Protein 3CE8 (pdb70)

Sequence (87 aa):
STEQLLVLIAQNDIKDDIVDTLIELEFLSGFSLGNICGFSREGYREFCKFEIHPAAQQAALLTALALVCKHNPCRYWIPIYQNGTLS

Foldseek 3Di:
DQDKKKKKWFAPVLVVVLVVLQVPDPQWPDKDKDKDKDADPHDIDITIIIITGGNVCVCVSCVSNCVSCVPPDMDMDMDDPDDDDDD

B-factor: mean 28.05, std 13.21, range [5.73, 89.13]

CATH classification: 3.30.70.120

InterPro domains:
  IPR011322 Nitrogen regulatory PII-like, alpha/beta [SSF54913] (6-96)
  IPR015867 Nitrogen regulatory protein PII/ATP phosphoribosyltransferase, C-terminal [G3DSA:3.30.70.120] (2-101)
  IPR021634 Protein of unknown function DUF3240 [PF11582] (1-100)

Solvent-accessible surface area: 6260 Å² total

Structure (mmCIF, N/CA/C/O backbone):
data_3CE8
#
_entry.id   3CE8
#
_cell.length_a   71.285
_cell.length_b   71.285
_cell.length_c   71.285
_cell.angle_alpha   90.000
_cell.angle_beta   90.000
_cell.angle_gamma   90.000
#
_symmetry.space_group_name_H-M   'P 21 3'
#
loop_
_entity.id
_entity.type
_entity.pdbx_description
1 polymer 'Putative PII-like nitrogen regulatory protein'
2 non-polymer 'PHOSPHATE ION'
3 non-polymer 1,2-ETHANEDIOL
4 water water
#
loop_
_atom_site.group_PDB
_atom_site.id
_atom_site.type_symbol
_atom_site.label_atom_id
_atom_site.label_alt_id
_atom_site.label_comp_id
_atom_site.label_asym_id
_atom_site.label_entity_id
_atom_site.label_seq_id
_atom_site.pdbx_PDB_ins_code
_atom_site.Cartn_x
_atom_site.Cartn_y
_atom_site.Cartn_z
_atom_site.occupancy
_atom_site.B_iso_or_equiv
_atom_site.auth_seq_id
_atom_site.auth_comp_id
_atom_site.auth_asym_id
_atom_site.auth_atom_id
_atom_site.pdbx_PDB_model_num
ATOM 9 N N . SER A 1 21 ? 25.401 -0.755 65.950 1.00 49.24 2 SER A N 1
ATOM 10 C CA . SER A 1 21 ? 24.387 -1.508 65.113 1.00 46.01 2 SER A CA 1
ATOM 11 C C . SER A 1 21 ? 24.862 -2.230 63.819 1.00 44.11 2 SER A C 1
ATOM 12 O O . SER A 1 21 ? 25.881 -1.876 63.172 1.00 45.46 2 SER A O 1
ATOM 15 N N . THR A 1 22 ? 24.100 -3.267 63.468 1.00 39.67 3 THR A N 1
ATOM 16 C CA . THR A 1 22 ? 24.338 -4.034 62.239 1.00 35.47 3 THR A CA 1
ATOM 17 C C . THR A 1 22 ? 23.683 -3.282 61.068 1.00 31.17 3 THR A C 1
ATOM 18 O O . THR A 1 22 ? 23.890 -3.613 59.915 1.00 28.42 3 THR A O 1
ATOM 22 N N . GLU A 1 23 ? 22.891 -2.267 61.415 1.00 28.57 4 GLU A N 1
ATOM 23 C CA . GLU A 1 23 ? 22.271 -1.340 60.428 1.00 27.49 4 GLU A CA 1
ATOM 24 C C . GLU A 1 23 ? 23.165 -0.142 60.291 1.00 25.72 4 GLU A C 1
ATOM 25 O O . GLU A 1 23 ? 23.767 0.352 61.253 1.00 26.06 4 GLU A O 1
ATOM 31 N N . GLN A 1 24 ? 23.256 0.319 59.066 1.00 23.64 5 GLN A N 1
ATOM 32 C CA . GLN A 1 24 ? 24.069 1.482 58.771 1.00 23.08 5 GLN A CA 1
ATOM 33 C C . GLN A 1 24 ? 23.412 2.260 57.636 1.00 21.99 5 GLN A C 1
ATOM 34 O O . GLN A 1 24 ? 22.592 1.725 56.909 1.00 21.08 5 GLN A O 1
ATOM 40 N N . LEU A 1 25 ? 23.747 3.532 57.540 1.00 20.78 6 LEU A N 1
ATOM 41 C CA . LEU A 1 25 ? 23.138 4.421 56.559 1.00 21.00 6 LEU A CA 1
ATOM 42 C C . LEU A 1 25 ? 24.049 4.742 55.380 1.00 20.45 6 LEU A C 1
ATOM 43 O O . LEU A 1 25 ? 25.123 5.250 55.566 1.00 24.40 6 LEU A O 1
ATOM 48 N N . LEU A 1 26 ? 23.631 4.411 54.176 1.00 19.70 7 LEU A N 1
ATOM 49 C CA . LEU A 1 26 ? 24.385 4.825 52.990 1.00 20.81 7 LEU A CA 1
ATOM 50 C C . LEU A 1 26 ? 23.843 6.137 52.512 1.00 20.97 7 LEU A C 1
ATOM 51 O O . LEU A 1 26 ? 22.640 6.292 52.338 1.00 21.91 7 LEU A O 1
ATOM 56 N N . VAL A 1 27 ? 24.739 7.100 52.392 1.00 21.20 8 VAL A N 1
ATOM 57 C CA . VAL A 1 27 ? 24.397 8.423 51.839 1.00 21.05 8 VAL A CA 1
ATOM 58 C C . VAL A 1 27 ? 25.148 8.538 50.537 1.00 21.63 8 VAL A C 1
ATOM 59 O O . VAL A 1 27 ? 26.365 8.315 50.451 1.00 20.77 8 VAL A O 1
ATOM 63 N N . LEU A 1 28 ? 24.375 8.873 49.522 1.00 22.92 9 LEU A N 1
ATOM 64 C CA . LEU A 1 28 ? 24.833 8.901 48.118 1.00 22.32 9 LEU A CA 1
ATOM 65 C C . LEU A 1 28 ? 24.406 10.190 47.436 1.00 21.50 9 LEU A C 1
ATOM 66 O O . LEU A 1 28 ? 23.231 10.537 47.452 1.00 21.57 9 LEU A O 1
ATOM 71 N N . ILE A 1 29 ? 25.384 10.918 46.900 1.00 21.15 10 ILE A N 1
ATOM 72 C CA . ILE A 1 29 ? 25.138 12.193 46.207 1.00 20.87 10 ILE A CA 1
ATOM 73 C C . ILE A 1 29 ? 25.217 11.915 44.718 1.00 22.33 10 ILE A C 1
ATOM 74 O O . ILE A 1 29 ? 26.296 11.852 44.137 1.00 22.99 10 ILE A O 1
ATOM 79 N N . ALA A 1 30 ? 24.029 11.761 44.140 1.00 22.95 11 ALA A N 1
ATOM 80 C CA . ALA A 1 30 ? 23.802 11.365 42.756 1.00 22.46 11 ALA A CA 1
ATOM 81 C C . ALA A 1 30 ? 23.386 12.504 41.873 1.00 25.35 11 ALA A C 1
ATOM 82 O O . ALA A 1 30 ? 22.671 13.434 42.258 1.00 27.79 11 ALA A O 1
ATOM 84 N N . GLN A 1 31 ? 23.804 12.388 40.634 1.00 26.49 12 GLN A N 1
ATOM 85 C CA . GLN A 1 31 ? 23.481 13.413 39.645 1.00 27.83 12 GLN A CA 1
ATOM 86 C C . GLN A 1 31 ? 22.034 13.204 39.271 1.00 26.39 12 GLN A C 1
ATOM 87 O O . GLN A 1 31 ? 21.531 12.101 39.325 1.00 25.71 12 GLN A O 1
ATOM 93 N N . ASN A 1 32 ? 21.361 14.288 38.941 1.00 27.41 13 ASN A N 1
ATOM 94 C CA . ASN A 1 32 ? 19.913 14.247 38.668 1.00 28.70 13 ASN A CA 1
ATOM 95 C C . ASN A 1 32 ? 19.489 13.326 37.536 1.00 28.33 13 ASN A C 1
ATOM 96 O O . ASN A 1 32 ? 18.371 12.824 37.536 1.00 28.66 13 ASN A O 1
ATOM 101 N N . ASP A 1 33 ? 20.404 13.054 36.618 1.00 27.64 14 ASP A N 1
ATOM 102 C CA . ASP A 1 33 ? 20.090 12.212 35.448 1.00 27.42 14 ASP A CA 1
ATOM 103 C C . ASP A 1 33 ? 20.018 10.694 35.733 1.00 26.54 14 ASP A C 1
ATOM 104 O O . ASP A 1 33 ? 19.252 9.967 35.085 1.00 26.50 14 ASP A O 1
ATOM 109 N N . ILE A 1 34 ? 20.774 10.226 36.717 1.00 25.17 15 ILE A N 1
ATOM 110 C CA . ILE A 1 34 ? 20.776 8.775 37.049 1.00 24.05 15 ILE A CA 1
ATOM 111 C C . ILE A 1 34 ? 19.884 8.509 38.244 1.00 23.25 15 ILE A C 1
ATOM 112 O O . ILE A 1 34 ? 19.863 7.413 38.797 1.00 22.99 15 ILE A O 1
ATOM 117 N N . LYS A 1 35 ? 19.128 9.535 38.598 1.00 23.76 16 LYS A N 1
ATOM 118 C CA . LYS A 1 35 ? 18.212 9.511 39.758 1.00 24.92 16 LYS A CA 1
ATOM 119 C C . LYS A 1 35 ? 17.194 8.361 39.689 1.00 24.97 16 LYS A C 1
ATOM 120 O O . LYS A 1 35 ? 17.009 7.587 40.643 1.00 24.29 16 LYS A O 1
ATOM 126 N N . ASP A 1 36 ? 16.586 8.227 38.522 1.00 25.20 17 ASP A N 1
ATOM 127 C CA . ASP A 1 36 ? 15.538 7.224 38.307 1.00 26.26 17 ASP A CA 1
ATOM 128 C C . ASP A 1 36 ? 16.138 5.837 38.264 1.00 26.09 17 ASP A C 1
ATOM 129 O O . ASP A 1 36 ? 15.551 4.868 38.740 1.00 26.81 17 ASP A O 1
ATOM 134 N N . ASP A 1 37 ? 17.331 5.768 37.697 1.00 25.15 18 ASP A N 1
ATOM 135 C CA . ASP A 1 37 ? 18.040 4.495 37.524 1.00 23.97 18 ASP A CA 1
ATOM 136 C C . ASP A 1 37 ? 18.428 3.985 38.902 1.00 23.15 18 ASP A C 1
ATOM 137 O O . ASP A 1 37 ? 18.429 2.782 39.168 1.00 23.49 18 ASP A O 1
ATOM 142 N N . ILE A 1 38 ? 18.711 4.925 39.790 1.00 21.37 19 ILE A N 1
ATOM 143 C CA . ILE A 1 38 ? 19.105 4.559 41.136 1.00 20.89 19 ILE A CA 1
ATOM 144 C C . ILE A 1 38 ? 17.865 4.065 41.877 1.00 21.45 19 ILE A C 1
ATOM 145 O O . ILE A 1 38 ? 17.902 3.088 42.622 1.00 23.67 19 ILE A O 1
ATOM 150 N N . VAL A 1 39 ? 1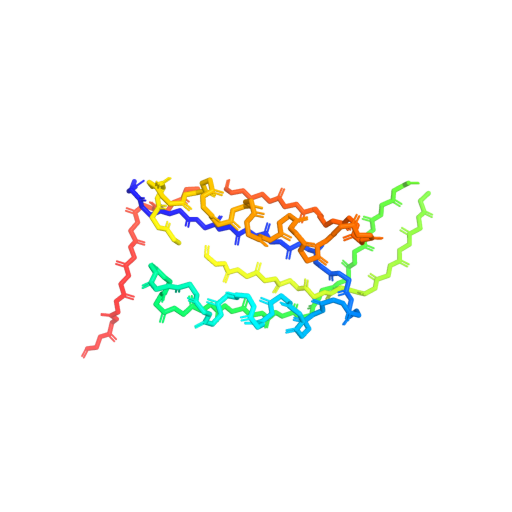6.758 4.746 41.658 1.00 20.55 20 VAL A N 1
ATOM 151 C CA . VAL A 1 39 ? 15.514 4.393 42.344 1.00 19.34 20 VAL A CA 1
ATOM 152 C C . VAL A 1 39 ? 15.125 2.985 41.935 1.00 20.82 20 VAL A C 1
ATOM 153 O O . VAL A 1 39 ? 14.714 2.170 42.749 1.00 22.17 20 VAL A O 1
ATOM 157 N N . ASP A 1 40 ? 15.337 2.706 40.664 1.00 20.69 21 ASP A N 1
ATOM 158 C CA . ASP A 1 40 ? 14.974 1.425 40.080 1.00 21.26 21 ASP A CA 1
ATOM 159 C C . ASP A 1 40 ? 15.767 0.297 40.672 1.00 21.51 21 ASP A C 1
ATOM 160 O O . ASP A 1 40 ? 15.271 -0.807 40.868 1.00 22.86 21 ASP A O 1
ATOM 165 N N . THR A 1 41 ? 17.011 0.596 40.986 1.00 21.85 22 THR A N 1
ATOM 166 C CA . THR A 1 41 ? 17.920 -0.416 41.513 1.00 20.77 22 THR A CA 1
ATOM 167 C C . THR A 1 41 ? 17.531 -0.754 42.926 1.00 21.54 22 THR A C 1
ATOM 168 O O . THR A 1 41 ? 17.461 -1.920 43.311 1.00 22.29 22 THR A O 1
ATOM 172 N N . LEU A 1 42 ? 17.215 0.300 43.668 1.00 21.00 23 LEU A N 1
ATOM 173 C CA . LEU A 1 42 ? 16.967 0.195 45.095 1.00 20.64 23 LEU A CA 1
ATOM 174 C C . LEU A 1 42 ? 15.696 -0.549 45.357 1.00 22.15 23 LEU A C 1
ATOM 175 O O . LEU A 1 42 ? 15.635 -1.392 46.254 1.00 21.66 23 LEU A O 1
ATOM 180 N N . ILE A 1 43 ? 14.680 -0.250 44.551 1.00 24.90 24 ILE A N 1
ATOM 181 C CA . ILE A 1 43 ? 13.334 -0.834 44.775 1.00 25.72 24 ILE A CA 1
ATOM 182 C C . ILE A 1 43 ? 13.382 -2.327 44.550 1.00 25.97 24 ILE A C 1
ATOM 183 O O . ILE A 1 43 ? 12.496 -3.063 44.999 1.00 27.38 24 ILE A O 1
ATOM 188 N N . GLU A 1 44 ? 14.456 -2.772 43.919 1.00 24.29 25 GLU A N 1
ATOM 189 C CA . GLU A 1 44 ? 14.551 -4.172 43.511 1.00 24.22 25 GLU A CA 1
ATOM 190 C C . GLU A 1 44 ? 15.352 -5.008 44.513 1.00 22.53 25 GLU A C 1
ATOM 191 O O . GLU A 1 44 ? 15.364 -6.234 44.497 1.00 21.18 25 GLU A O 1
ATOM 197 N N . LEU A 1 45 ? 16.014 -4.298 45.401 1.00 22.11 26 LEU A N 1
ATOM 198 C CA . LEU A 1 45 ? 16.845 -4.904 46.442 1.00 22.05 26 LEU A CA 1
ATOM 199 C C . LEU A 1 45 ? 15.964 -5.280 47.652 1.00 24.17 26 LEU A C 1
ATOM 200 O O . LEU A 1 45 ? 15.428 -4.408 48.365 1.00 26.93 26 LEU A O 1
ATOM 205 N N . GLU A 1 46 ? 15.817 -6.597 47.843 1.00 24.95 27 GLU A N 1
ATOM 206 C CA . GLU A 1 46 ? 14.972 -7.216 48.917 1.00 25.57 27 GLU A CA 1
ATOM 207 C C . GLU A 1 46 ? 15.362 -6.955 50.353 1.00 25.08 27 GLU A C 1
ATOM 208 O O . GLU A 1 46 ? 14.567 -7.091 51.266 1.00 25.99 27 GLU A O 1
ATOM 214 N N . PHE A 1 47 ? 16.601 -6.605 50.553 1.00 25.49 28 PHE A N 1
ATOM 215 C CA . PHE A 1 47 ? 17.110 -6.428 51.905 1.00 25.88 28 PHE A CA 1
ATOM 216 C C . PHE A 1 47 ? 16.879 -5.008 52.357 1.00 26.37 28 PHE A C 1
ATOM 217 O O . PHE A 1 47 ? 17.198 -4.670 53.476 1.00 27.01 28 PHE A O 1
ATOM 225 N N . LEU A 1 48 ? 16.316 -4.200 51.463 1.00 27.46 29 LEU A N 1
ATOM 226 C CA . LEU A 1 48 ? 15.983 -2.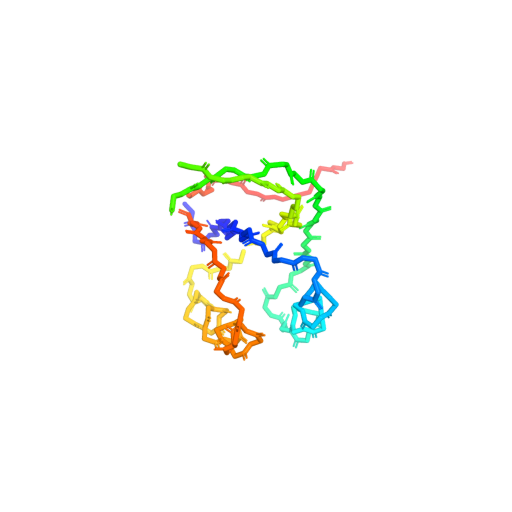777 51.749 1.00 28.53 29 LEU A CA 1
ATOM 227 C C . LEU A 1 48 ? 14.473 -2.658 52.062 1.00 31.25 29 LEU A C 1
ATOM 228 O O . LEU A 1 48 ? 13.629 -3.190 51.337 1.00 31.76 29 LEU A O 1
ATOM 233 N N . SER A 1 49 ? 14.146 -1.944 53.134 1.00 33.90 30 SER A N 1
ATOM 234 C CA . SER A 1 49 ? 12.740 -1.823 53.603 1.00 36.46 30 SER A CA 1
ATOM 235 C C . SER A 1 49 ? 12.122 -0.514 53.135 1.00 36.32 30 SER A C 1
ATOM 236 O O . SER A 1 49 ? 10.905 -0.314 53.205 1.00 39.61 30 SER A O 1
ATOM 239 N N . GLY A 1 50 ? 12.991 0.333 52.616 1.00 34.12 31 GLY A N 1
ATOM 240 C CA . GLY A 1 50 ? 12.631 1.662 52.134 1.00 31.84 31 GLY A CA 1
ATOM 241 C C . GLY A 1 50 ? 13.866 2.544 52.101 1.00 30.90 31 GLY A C 1
ATOM 242 O O . GLY A 1 50 ? 14.923 2.162 52.588 1.00 30.55 31 GLY A O 1
ATOM 243 N N . PHE A 1 51 ? 13.730 3.701 51.460 1.00 29.68 32 PHE A N 1
ATOM 244 C CA . PHE A 1 51 ? 14.808 4.739 51.370 1.00 26.90 32 PHE A CA 1
ATOM 245 C C . PHE A 1 51 ? 14.234 6.117 51.198 1.00 25.35 32 PHE A C 1
ATOM 246 O O . PHE A 1 51 ? 13.052 6.277 50.933 1.00 23.52 32 PHE A O 1
ATOM 254 N N . SER A 1 52 ? 15.101 7.105 51.341 1.00 24.60 33 SER A N 1
ATOM 255 C CA . SER A 1 52 ? 14.670 8.490 51.183 1.00 23.72 33 SER A CA 1
ATOM 256 C C . SER A 1 52 ? 15.553 9.232 50.230 1.00 23.65 33 SER A C 1
ATOM 257 O O . SER A 1 52 ? 16.690 8.868 49.981 1.00 25.95 33 SER A O 1
ATOM 260 N N . LEU A 1 53 ? 15.004 10.293 49.685 1.00 23.81 34 LEU A N 1
ATOM 261 C CA . LEU A 1 53 ? 15.773 11.139 48.772 1.00 24.10 34 LEU A CA 1
ATOM 262 C C . LEU A 1 53 ? 15.350 12.587 48.802 1.00 22.91 34 LEU A C 1
ATOM 263 O O . LEU A 1 53 ? 14.192 12.920 48.903 1.00 21.66 34 LEU A O 1
ATOM 268 N N . GLY A 1 54 ? 16.347 13.440 48.774 1.00 22.60 35 GLY A N 1
ATOM 269 C CA . GLY A 1 54 ? 16.111 14.864 48.769 1.00 22.66 35 GLY A CA 1
ATOM 270 C C . GLY A 1 54 ? 17.076 15.625 47.895 1.00 23.23 35 GLY A C 1
ATOM 271 O O . GLY A 1 54 ? 18.148 15.149 47.557 1.00 25.47 35 GLY A O 1
ATOM 272 N N . ASN A 1 55 ? 16.673 16.820 47.533 1.00 23.23 36 ASN A N 1
ATOM 273 C CA . ASN A 1 55 ? 17.511 17.722 46.745 1.00 24.01 36 ASN A CA 1
ATOM 274 C C . ASN A 1 55 ? 18.515 18.464 47.613 1.00 24.17 36 ASN A C 1
ATOM 275 O O . ASN A 1 55 ? 18.177 18.982 48.665 1.00 24.91 36 ASN A O 1
ATOM 280 N N . ILE A 1 56 ? 19.766 18.462 47.179 1.00 24.15 37 ILE A N 1
ATOM 281 C CA . ILE A 1 56 ? 20.823 19.264 47.830 1.00 24.00 37 ILE A CA 1
ATOM 282 C C . ILE A 1 56 ? 21.704 19.959 46.782 1.00 23.98 37 ILE A C 1
ATOM 283 O O . ILE A 1 56 ? 21.774 19.575 45.620 1.00 23.51 37 ILE A O 1
ATOM 288 N N . CYS A 1 57 ? 22.333 21.030 47.226 1.00 23.60 38 CYS A N 1
ATOM 289 C CA . CYS A 1 57 ? 23.291 21.762 46.427 1.00 24.15 38 CYS A CA 1
ATOM 290 C C . CYS A 1 57 ? 24.719 21.291 46.776 1.00 25.03 38 CYS A C 1
ATOM 291 O O . CYS A 1 57 ? 25.102 21.224 47.947 1.00 26.13 38 CYS A O 1
ATOM 294 N N . GLY A 1 58 ? 25.494 20.921 45.766 1.00 24.80 39 GLY A N 1
ATOM 295 C CA . GLY A 1 58 ? 26.828 20.352 45.995 1.00 24.01 39 GLY A CA 1
ATOM 296 C C . GLY A 1 58 ? 27.984 21.029 45.312 1.00 24.97 39 GLY A C 1
ATOM 297 O O . GLY A 1 58 ? 27.948 21.348 44.127 1.00 25.45 39 GLY A O 1
ATOM 298 N N . PHE A 1 59 ? 29.021 21.264 46.099 1.00 25.14 40 PHE A N 1
ATOM 299 C CA . PHE A 1 59 ? 30.263 21.837 45.593 1.00 24.82 40 PHE A CA 1
ATOM 300 C C . PHE A 1 59 ? 31.334 20.769 45.486 1.00 27.22 40 PHE A C 1
ATOM 301 O O . PHE A 1 59 ? 31.235 19.653 46.048 1.00 26.77 40 PHE A O 1
ATOM 309 N N . SER A 1 60 ? 32.359 21.146 44.737 1.00 30.41 41 SER A N 1
ATOM 310 C CA . SER A 1 60 ? 33.510 20.260 44.461 1.00 33.59 41 SER A CA 1
ATOM 311 C C . SER A 1 60 ? 34.572 20.860 43.543 1.00 35.62 41 SER A C 1
ATOM 312 O O . SER A 1 60 ? 34.374 21.932 42.984 1.00 36.42 41 SER A O 1
ATOM 315 N N . ARG A 1 61 ? 35.701 20.163 43.397 1.00 37.86 42 ARG A N 1
ATOM 316 C CA . ARG A 1 61 ? 36.811 20.642 42.537 1.00 39.31 42 ARG A CA 1
ATOM 317 C C . ARG A 1 61 ? 37.149 19.746 41.336 1.00 39.31 42 ARG A C 1
ATOM 318 O O . ARG A 1 61 ? 37.556 20.260 40.283 1.00 39.62 42 ARG A O 1
ATOM 326 N N . GLU A 1 73 ? 37.077 25.386 42.158 1.00 42.38 54 GLU A N 1
ATOM 327 C CA . GLU A 1 73 ? 35.789 24.759 42.463 1.00 42.81 54 GLU A CA 1
ATOM 328 C C . GLU A 1 73 ? 34.636 25.196 41.569 1.00 42.73 54 GLU A C 1
ATOM 329 O O . GLU A 1 73 ? 34.559 26.326 41.072 1.00 42.35 54 GLU A O 1
ATOM 335 N N . GLY A 1 74 ? 33.752 24.223 41.396 1.00 42.68 55 GLY A N 1
ATOM 336 C CA . GLY A 1 74 ? 32.501 24.355 40.647 1.00 42.47 55 GLY A CA 1
ATOM 337 C C . GLY A 1 74 ? 31.366 23.703 41.417 1.00 42.62 55 GLY A C 1
ATOM 338 O O . GLY A 1 74 ? 31.573 22.739 42.164 1.00 43.07 55 GLY A O 1
ATOM 339 N N . TYR A 1 75 ? 30.158 24.213 41.224 1.00 42.61 56 TYR A N 1
ATOM 340 C CA . TYR A 1 75 ? 29.001 23.715 41.979 1.00 42.53 56 TYR A CA 1
ATOM 341 C C . TYR A 1 75 ? 27.740 23.447 41.159 1.00 41.52 56 TYR A C 1
ATOM 342 O O . TYR A 1 75 ? 27.604 23.853 40.000 1.00 42.60 56 TYR A O 1
ATOM 351 N N . ARG A 1 76 ? 26.788 22.827 41.832 1.00 39.26 57 ARG A N 1
ATOM 352 C CA . ARG A 1 76 ? 25.551 22.370 41.196 1.00 38.39 57 ARG A CA 1
ATOM 353 C C . ARG A 1 76 ? 24.565 21.644 42.115 1.00 36.28 57 ARG A C 1
ATOM 354 O O . ARG A 1 76 ? 24.790 21.478 43.305 1.00 36.47 57 ARG A O 1
ATOM 362 N N . GLU A 1 77 ? 23.486 21.174 41.509 1.00 34.12 58 GLU A N 1
ATOM 363 C CA . GLU A 1 77 ? 22.372 20.520 42.215 1.00 32.47 58 GLU A CA 1
ATOM 364 C C . GLU A 1 77 ? 22.304 19.012 42.008 1.00 29.60 58 GLU A C 1
ATOM 365 O O . GLU A 1 77 ? 22.346 18.496 40.892 1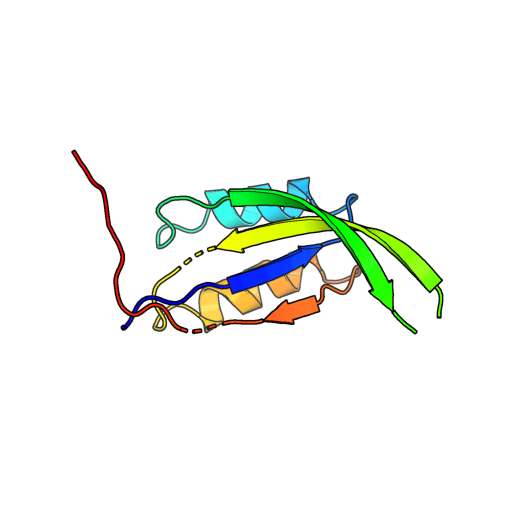.00 28.76 58 GLU A O 1
ATOM 371 N N . PHE A 1 78 ? 22.179 18.319 43.128 1.00 27.76 59 PHE A N 1
ATOM 372 C CA . PHE A 1 78 ? 22.117 16.855 43.149 1.00 26.48 59 PHE A CA 1
ATOM 373 C C . PHE A 1 78 ? 20.963 16.307 43.940 1.00 24.62 59 PHE A C 1
ATOM 374 O O . PHE A 1 78 ? 20.238 16.972 44.666 1.00 22.91 59 PHE A O 1
ATOM 382 N N . CYS A 1 79 ? 20.899 15.013 43.830 1.00 24.89 60 CYS A N 1
ATOM 383 C CA . CYS A 1 79 ? 19.907 14.244 44.507 1.00 26.50 60 CYS A CA 1
ATOM 384 C C . CYS A 1 79 ? 20.616 13.457 45.592 1.00 24.70 60 CYS A C 1
ATOM 385 O O . CYS A 1 79 ? 21.570 12.747 45.338 1.00 25.50 60 CYS A O 1
ATOM 388 N N . LYS A 1 80 ? 20.147 13.624 46.815 1.00 22.82 61 LYS A N 1
ATOM 389 C CA . LYS A 1 80 ? 20.721 12.952 47.961 1.00 22.25 61 LYS A CA 1
ATOM 390 C C . LYS A 1 80 ? 19.786 11.878 48.477 1.00 22.10 61 LYS A C 1
ATOM 391 O O . LYS A 1 80 ? 18.667 12.123 48.982 1.00 20.96 61 LYS A O 1
ATOM 397 N N . PHE A 1 81 ? 20.325 10.678 48.333 1.00 21.81 62 PHE A N 1
ATOM 398 C CA . PHE A 1 81 ? 19.693 9.443 48.751 1.00 22.19 62 PHE A CA 1
ATOM 399 C C . PHE A 1 81 ? 20.251 9.020 50.083 1.00 21.85 62 PHE A C 1
ATOM 400 O O . PHE A 1 81 ? 21.444 9.138 50.343 1.00 23.44 62 PHE A O 1
ATOM 408 N N . GLU A 1 82 ? 19.360 8.528 50.921 1.00 20.47 63 GLU A N 1
ATOM 409 C CA . GLU A 1 82 ? 19.736 7.925 52.196 1.00 20.93 63 GLU A CA 1
ATOM 410 C C . GLU A 1 82 ? 19.071 6.568 52.275 1.00 20.81 63 GLU A C 1
ATOM 411 O O . GLU A 1 82 ? 17.841 6.444 52.159 1.00 20.41 63 GLU A O 1
ATOM 417 N N . ILE A 1 83 ? 19.931 5.566 52.436 1.00 21.15 64 ILE A N 1
ATOM 418 C CA . ILE A 1 83 ? 19.557 4.159 52.403 1.00 21.32 64 ILE A CA 1
ATOM 419 C C . ILE A 1 83 ? 20.069 3.327 53.575 1.00 22.59 64 ILE A C 1
ATOM 420 O O . ILE A 1 83 ? 21.231 2.950 53.682 1.00 24.33 64 ILE A O 1
ATOM 438 N N . HIS A 1 85 ? 20.422 0.087 55.559 1.00 22.89 66 HIS A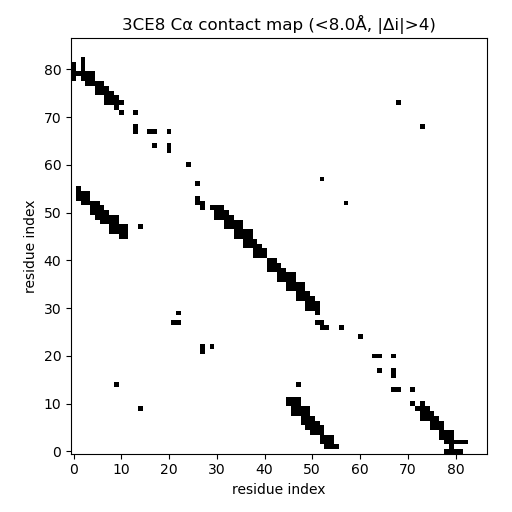 N 1
ATOM 439 C CA . HIS A 1 85 ? 20.639 -1.276 55.145 1.00 21.94 66 HIS A CA 1
ATOM 440 C C . HIS A 1 85 ? 21.499 -2.031 56.143 1.00 21.88 66 HIS A C 1
ATOM 441 O O . HIS A 1 85 ? 22.271 -1.425 56.880 1.00 22.48 66 HIS A O 1
ATOM 448 N N . PRO A 1 86 ? 21.365 -3.360 56.167 1.00 20.91 67 PRO A N 1
ATOM 449 C CA . PRO A 1 86 ? 22.237 -4.152 57.004 1.00 20.93 67 PRO A CA 1
ATOM 450 C C . PRO A 1 86 ? 23.689 -4.137 56.510 1.00 21.48 67 PRO A C 1
ATOM 451 O O . PRO A 1 86 ? 23.975 -4.262 55.315 1.00 21.37 67 PRO A O 1
ATOM 455 N N . ALA A 1 87 ? 24.588 -4.004 57.466 1.00 20.85 68 ALA A N 1
ATOM 456 C CA . ALA A 1 87 ? 26.015 -3.954 57.202 1.00 20.48 68 ALA A CA 1
ATOM 457 C C . ALA A 1 87 ? 26.445 -5.157 56.383 1.00 19.58 68 ALA A C 1
ATOM 458 O O . ALA A 1 87 ? 27.352 -5.085 55.554 1.00 19.68 68 ALA A O 1
ATOM 460 N N . ALA A 1 88 ? 25.727 -6.245 56.580 1.00 19.82 69 ALA A N 1
ATOM 461 C CA . ALA A 1 88 ? 26.052 -7.535 55.931 1.00 19.50 69 ALA A CA 1
ATOM 462 C C . ALA A 1 88 ? 25.828 -7.518 54.415 1.00 20.53 69 ALA A C 1
ATOM 463 O O . ALA A 1 88 ? 26.361 -8.350 53.688 1.00 20.21 69 ALA A O 1
ATOM 465 N N . GLN A 1 89 ? 25.042 -6.541 53.974 1.00 21.21 70 GLN A N 1
ATOM 466 C CA . GLN A 1 89 ? 24.595 -6.415 52.583 1.00 21.06 70 GLN A CA 1
ATOM 467 C C . GLN A 1 89 ? 25.193 -5.165 51.929 1.00 20.68 70 GLN A C 1
ATOM 468 O O . GLN A 1 89 ? 24.789 -4.732 50.850 1.00 20.65 70 GLN A O 1
ATOM 474 N N . GLN A 1 90 ? 26.174 -4.614 52.610 1.00 20.20 71 GLN A N 1
ATOM 475 C CA . GLN A 1 90 ? 26.864 -3.423 52.140 1.00 22.15 71 GLN A CA 1
ATOM 476 C C . GLN A 1 90 ? 27.453 -3.587 50.727 1.00 21.49 71 GLN A C 1
ATOM 477 O O . GLN A 1 90 ? 27.275 -2.721 49.866 1.00 22.41 71 GLN A O 1
ATOM 483 N N . ALA A 1 91 ? 28.136 -4.701 50.503 1.00 20.35 72 ALA A N 1
ATOM 484 C CA . ALA A 1 91 ? 28.789 -4.985 49.214 1.00 19.84 72 ALA A CA 1
ATOM 485 C C . ALA A 1 91 ? 27.728 -5.075 48.153 1.00 21.20 72 ALA A C 1
ATOM 486 O O . ALA A 1 91 ? 27.807 -4.446 47.099 1.00 23.41 72 ALA A O 1
ATOM 488 N N . ALA A 1 92 ? 26.740 -5.905 48.447 1.00 20.59 73 ALA A N 1
ATOM 489 C CA . ALA A 1 92 ? 25.622 -6.131 47.520 1.00 19.40 73 ALA A CA 1
ATOM 490 C C . ALA A 1 92 ? 25.036 -4.793 47.082 1.00 19.94 73 ALA A C 1
ATOM 491 O O . ALA A 1 92 ? 24.769 -4.582 45.890 1.00 22.80 73 ALA A O 1
ATOM 493 N N . LEU A 1 93 ? 24.925 -3.881 48.045 1.00 18.15 74 LEU A N 1
ATOM 494 C CA . LEU A 1 93 ? 24.286 -2.570 47.812 1.00 18.19 74 LEU A CA 1
ATOM 495 C C . LEU A 1 93 ? 25.168 -1.657 46.981 1.00 18.68 74 LEU A C 1
ATOM 496 O O . LEU A 1 93 ? 24.715 -1.041 46.022 1.00 20.74 74 LEU A O 1
ATOM 501 N N . LEU A 1 94 ? 26.449 -1.644 47.302 1.00 17.57 75 LEU A N 1
ATOM 502 C CA . LEU A 1 94 ? 27.364 -0.727 46.638 1.00 18.17 75 LEU A CA 1
ATOM 503 C C . LEU A 1 94 ? 27.720 -1.196 45.227 1.00 19.26 75 LEU A C 1
ATOM 504 O O . LEU A 1 94 ? 27.871 -0.379 44.300 1.00 21.32 75 LEU A O 1
ATOM 509 N N . THR A 1 95 ? 27.863 -2.505 45.060 1.00 18.80 76 THR A N 1
ATOM 510 C CA . THR A 1 95 ? 28.182 -3.077 43.740 1.00 17.11 76 THR A CA 1
ATOM 511 C C . THR A 1 95 ? 26.982 -2.880 42.794 1.00 17.05 76 THR A C 1
ATOM 512 O O . THR A 1 95 ? 27.145 -2.644 41.607 1.00 19.06 76 THR A O 1
ATOM 516 N N . ALA A 1 96 ? 25.781 -2.949 43.355 1.00 17.10 77 ALA A N 1
ATOM 517 C CA . ALA A 1 96 ? 24.524 -2.781 42.573 1.00 16.60 77 ALA A CA 1
ATOM 518 C C . ALA A 1 96 ? 24.419 -1.348 42.091 1.00 16.84 77 ALA A C 1
ATOM 519 O O . ALA A 1 96 ? 24.049 -1.058 40.947 1.00 18.86 77 ALA A O 1
ATOM 521 N N . LEU A 1 97 ? 24.747 -0.433 42.995 1.00 17.77 78 LEU A N 1
ATOM 522 C CA . LEU A 1 97 ? 24.699 1.015 42.670 1.00 16.22 78 LEU A CA 1
ATOM 523 C C . LEU A 1 97 ? 25.862 1.395 41.752 1.00 14.43 78 LEU A C 1
ATOM 524 O O . LEU A 1 97 ? 25.719 2.202 40.847 1.00 14.22 78 LEU A O 1
ATOM 529 N N . ALA A 1 98 ? 26.975 0.710 41.934 1.00 13.31 79 ALA A N 1
ATOM 530 C CA . ALA A 1 98 ? 28.177 1.002 41.159 1.00 14.64 79 ALA A CA 1
ATOM 531 C C . ALA A 1 98 ? 27.897 0.787 39.696 1.00 17.72 79 ALA A C 1
ATOM 532 O O . ALA A 1 98 ? 28.583 1.355 38.823 1.00 19.58 79 ALA A O 1
ATOM 534 N N . LEU A 1 99 ? 26.855 0.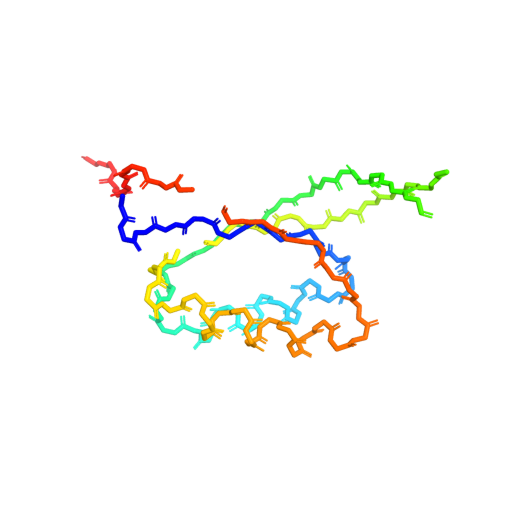001 39.427 1.00 18.44 80 LEU A N 1
ATOM 535 C CA . LEU A 1 99 ? 26.498 -0.319 38.036 1.00 18.71 80 LEU A CA 1
ATOM 536 C C . LEU A 1 99 ? 25.800 0.839 37.384 1.00 19.80 80 LEU A C 1
ATOM 537 O O . LEU A 1 99 ? 26.043 1.138 36.210 1.00 18.79 80 LEU A O 1
ATOM 542 N N . VAL A 1 100 ? 24.914 1.473 38.150 1.00 21.76 81 VAL A N 1
ATOM 543 C CA . VAL A 1 100 ? 24.071 2.559 37.593 1.00 23.28 81 VAL A CA 1
ATOM 544 C C . VAL A 1 100 ? 24.901 3.810 37.372 1.00 23.11 81 VAL A C 1
ATOM 545 O O . VAL A 1 100 ? 24.547 4.677 36.563 1.00 23.59 81 VAL A O 1
ATOM 549 N N . CYS A 1 101 ? 26.039 3.839 38.060 1.00 22.52 82 CYS A N 1
ATOM 550 C CA . CYS A 1 101 ? 26.965 4.991 38.032 1.00 22.70 82 CYS A CA 1
ATOM 551 C C . CYS A 1 101 ? 28.101 4.785 37.096 1.00 22.88 82 CYS A C 1
ATOM 552 O O . CYS A 1 101 ? 29.055 5.550 37.117 1.00 21.90 82 CYS A O 1
ATOM 555 N N . LYS A 1 102 ? 27.991 3.712 36.320 1.00 23.56 83 LYS A N 1
ATOM 556 C CA . LYS A 1 102 ? 29.033 3.291 35.355 1.00 23.56 83 LYS A CA 1
ATOM 557 C C . LYS A 1 102 ? 29.665 4.537 34.760 1.00 23.69 83 LYS A C 1
ATOM 558 O O . LYS A 1 102 ? 30.887 4.673 34.722 1.00 23.86 83 LYS A O 1
ATOM 562 N N . HIS A 1 103 ? 28.814 5.479 34.374 1.00 23.82 84 HIS A N 1
ATOM 563 C CA . HIS A 1 103 ? 29.285 6.639 33.630 1.00 25.25 84 HIS A CA 1
ATOM 564 C C . HIS A 1 103 ? 29.085 7.979 34.333 1.00 24.65 84 HIS A C 1
ATOM 565 O O . HIS A 1 103 ? 29.454 9.030 33.787 1.00 25.14 84 HIS A O 1
ATOM 572 N N . ASN A 1 104 ? 28.498 7.928 35.529 1.00 23.52 85 ASN A N 1
ATOM 573 C CA . ASN A 1 104 ? 28.211 9.121 36.354 1.00 21.85 85 ASN A CA 1
ATOM 574 C C . ASN A 1 104 ? 28.656 8.942 37.782 1.00 20.41 85 ASN A C 1
ATOM 575 O O . ASN A 1 104 ? 27.866 8.539 38.609 1.00 19.79 85 ASN A O 1
ATOM 580 N N . PRO A 1 105 ? 29.910 9.263 38.080 1.00 19.80 86 PRO A N 1
ATOM 581 C CA . PRO A 1 105 ? 30.375 9.059 39.433 1.00 19.43 86 PRO A CA 1
ATOM 582 C C . PRO A 1 105 ? 29.566 9.757 40.482 1.00 19.83 86 PRO A C 1
ATOM 583 O O . PRO A 1 105 ? 29.094 10.870 40.294 1.00 19.51 86 PRO A O 1
ATOM 587 N N . CYS A 1 106 ? 29.399 9.027 41.572 1.00 21.20 87 CYS A N 1
ATOM 588 C CA . CYS A 1 106 ? 28.643 9.472 42.738 1.00 23.97 87 CYS A CA 1
ATOM 589 C C . CYS A 1 106 ? 29.372 9.358 44.046 1.00 23.27 87 CYS A C 1
ATOM 590 O O . CYS A 1 106 ? 29.849 8.302 44.422 1.00 24.98 87 CYS A O 1
ATOM 593 N N . ARG A 1 107 ? 29.450 10.475 44.741 1.00 22.26 88 ARG A N 1
ATOM 594 C CA . ARG A 1 107 ? 30.046 10.467 46.062 1.00 21.58 88 ARG A CA 1
ATOM 595 C C . ARG A 1 107 ? 29.159 9.729 47.016 1.00 19.88 88 ARG A C 1
ATOM 596 O O . ARG A 1 107 ? 27.942 9.727 46.886 1.00 18.89 88 ARG A O 1
ATOM 604 N N . TYR A 1 108 ? 29.788 9.048 47.955 1.00 18.12 89 TYR A N 1
ATOM 605 C CA . TYR A 1 108 ? 29.010 8.383 48.988 1.00 18.23 89 TYR A CA 1
ATOM 606 C C . TYR A 1 108 ? 29.762 8.268 50.279 1.00 18.40 89 TYR A C 1
ATOM 607 O O . TYR A 1 108 ? 30.975 8.436 50.348 1.00 18.11 89 TYR A O 1
ATOM 616 N N . TRP A 1 109 ? 28.975 8.035 51.307 1.00 18.56 90 TRP A N 1
ATOM 617 C CA . TRP A 1 109 ? 29.496 7.739 52.631 1.00 18.73 90 TRP A CA 1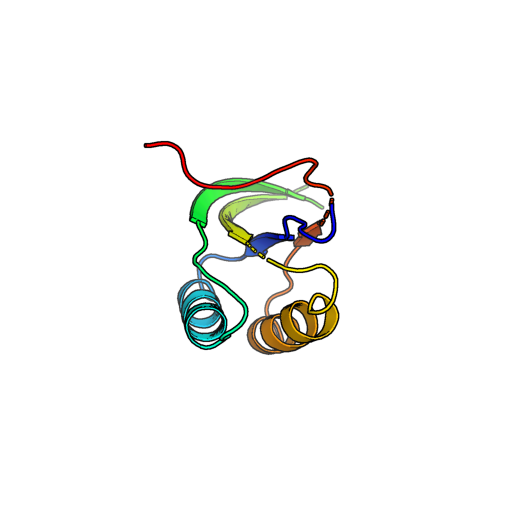
ATOM 618 C C . TRP A 1 109 ? 28.521 6.895 53.421 1.00 18.31 90 TRP A C 1
ATOM 619 O O . TRP A 1 109 ? 27.367 6.810 53.095 1.00 19.05 90 TRP A O 1
ATOM 630 N N . ILE A 1 110 ? 29.072 6.160 54.380 1.00 18.84 91 ILE A N 1
ATOM 631 C CA . ILE A 1 110 ? 28.317 5.201 55.202 1.00 19.28 91 ILE A CA 1
ATOM 632 C C . ILE A 1 110 ? 28.528 5.578 56.630 1.00 20.03 91 ILE A C 1
ATOM 633 O O . ILE A 1 110 ? 29.650 5.826 57.075 1.00 19.28 91 ILE A O 1
ATOM 646 N N . PRO A 1 112 ? 27.316 5.064 60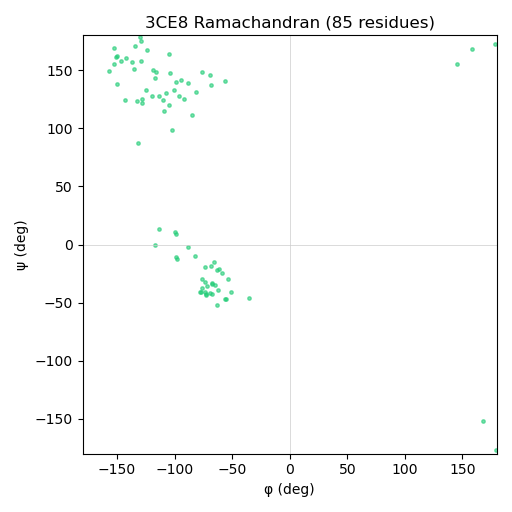.849 1.00 23.80 93 PRO A N 1
ATOM 647 C CA . PRO A 1 112 ? 26.745 4.139 61.768 1.00 24.87 93 PRO A CA 1
ATOM 648 C C . PRO A 1 112 ? 25.460 4.655 62.347 1.00 26.05 93 PRO A C 1
ATOM 649 O O . PRO A 1 112 ? 25.238 5.881 62.468 1.00 27.28 93 PRO A O 1
ATOM 653 N N . ILE A 1 113 ? 24.625 3.669 62.662 1.00 26.61 94 ILE A N 1
ATOM 654 C CA . ILE A 1 113 ? 23.307 3.817 63.300 1.00 25.31 94 ILE A CA 1
ATOM 655 C C . ILE A 1 113 ? 23.320 3.067 64.609 1.00 24.66 94 ILE A C 1
ATOM 656 O O . ILE A 1 113 ? 23.648 1.897 64.637 1.00 24.49 94 ILE A O 1
ATOM 661 N N . TYR A 1 114 ? 22.947 3.724 65.690 1.00 24.44 95 TYR A N 1
ATOM 662 C CA . TYR A 1 114 ? 22.934 3.035 66.987 1.00 25.10 95 TYR A CA 1
ATOM 663 C C . TYR A 1 114 ? 21.702 2.180 67.060 1.00 24.07 95 TYR A C 1
ATOM 664 O O . TYR A 1 114 ? 21.684 1.073 67.559 1.00 22.56 95 TYR A O 1
ATOM 673 N N . GLN A 1 115 ? 20.643 2.779 66.568 1.00 23.78 96 GLN A N 1
ATOM 674 C CA . GLN A 1 115 ? 19.340 2.168 66.616 1.00 22.68 96 GLN A CA 1
ATOM 675 C C . GLN A 1 115 ?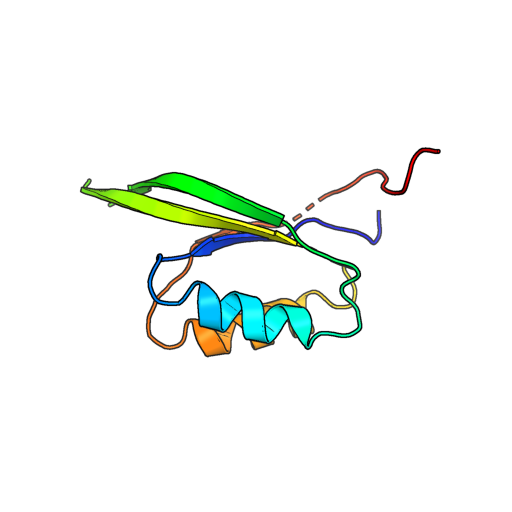 18.364 2.667 65.582 1.00 21.88 96 GLN A C 1
ATOM 676 O O . GLN A 1 115 ? 18.426 3.796 65.135 1.00 21.59 96 GLN A O 1
ATOM 682 N N . ASN A 1 116 ? 17.474 1.786 65.167 1.00 22.59 97 ASN A N 1
ATOM 683 C CA . ASN A 1 116 ? 16.417 2.196 64.244 1.00 23.59 97 ASN A CA 1
ATOM 684 C C . ASN A 1 116 ? 15.129 1.405 64.385 1.00 22.97 97 ASN A C 1
ATOM 685 O O . ASN A 1 116 ? 15.085 0.344 65.011 1.00 24.62 97 ASN A O 1
ATOM 690 N N . GLY A 1 117 ? 14.066 1.974 63.839 1.00 20.60 98 GLY A N 1
ATOM 691 C CA . GLY A 1 117 ? 12.747 1.362 63.993 1.00 16.97 98 GLY A CA 1
ATOM 692 C C . GLY A 1 117 ? 11.569 2.196 63.604 1.00 13.63 98 GLY A C 1
ATOM 693 O O . GLY A 1 117 ? 11.636 3.075 62.765 1.00 13.21 98 GLY A O 1
ATOM 694 N N . THR A 1 118 ? 10.475 1.902 64.257 1.00 12.36 99 THR A N 1
ATOM 695 C CA . THR A 1 118 ? 9.236 2.584 63.962 1.00 10.94 99 THR A CA 1
ATOM 696 C C . THR A 1 118 ? 8.435 2.821 65.200 1.00 10.52 99 THR A C 1
ATOM 697 O O . THR A 1 118 ? 8.127 1.903 65.960 1.00 13.47 99 THR A O 1
ATOM 701 N N . LEU A 1 119 ? 8.131 4.094 65.373 1.00 8.93 100 LEU A N 1
ATOM 702 C CA . LEU A 1 119 ? 7.376 4.597 66.491 1.00 9.02 100 LEU A CA 1
ATOM 703 C C . LEU A 1 119 ? 5.903 4.545 66.170 1.00 8.81 100 LEU A C 1
ATOM 704 O O . LEU A 1 119 ? 5.489 4.854 65.074 1.00 8.32 100 LEU A O 1
ATOM 709 N N . SER A 1 120 ? 5.122 4.153 67.156 1.00 8.36 101 SER A N 1
ATOM 710 C CA . SER A 1 120 ? 3.679 4.036 66.990 1.00 9.22 101 SER A CA 1
ATOM 711 C C . SER A 1 120 ? 3.040 3.844 68.337 1.00 10.73 101 SER A C 1
ATOM 712 O O . SER A 1 120 ? 1.817 3.835 68.563 1.00 12.69 101 SER A O 1
#

Organism: Shewanella baltica (strain OS155 / ATCC BAA-1091) (NCBI:txid325240)

Nearest PDB structures (foldseek):
  3ce8-assembly1_A  TM=1.012E+00  e=4.485E-17  Shewanella baltica OS155
  3bzq-assembly1_A  TM=8.390E-01  e=1.123E-05  Mycobacterium tuberculosis H37Rv
  1gnk-assembly1_A  TM=8.311E-01  e=1.053E-05  Escherichia coli
  6bwo-assembly1_A  TM=6.183E-01  e=1.042E-02  Lactiplantibacillus plantarum
  6mrj-assembly1_B  TM=5.177E-01  e=9.735E-02  Helicobacter pylori 26695

Radius of gyration: 13.47 Å; Cα contacts (8 Å, |Δi|>4): 132; chains: 1; bounding box: 33×32×33 Å

Secondary structure (DSSP, 8-state):
--B---EEEEEGGGHHHHHHHHTT-TT----EEEEEEEEE--EEEEEEEEE--BGGGHHHHHHHHHHHTTTS--EEE---S------